Protein AF-A0A246Q3G2-F1 (afdb_monomer)

Mean predicted aligned error: 14.46 Å

Structure (mmCIF, N/CA/C/O backbone):
data_AF-A0A246Q3G2-F1
#
_entry.id   AF-A0A246Q3G2-F1
#
loop_
_atom_site.group_PDB
_atom_site.id
_atom_site.type_symbol
_atom_site.label_atom_id
_atom_site.label_alt_id
_atom_site.label_comp_id
_atom_site.label_asym_id
_atom_site.label_entity_id
_atom_site.label_seq_id
_atom_site.pdbx_PDB_ins_code
_atom_site.Cartn_x
_atom_site.Cartn_y
_atom_site.Cartn_z
_atom_site.occupancy
_atom_site.B_iso_or_equiv
_atom_site.auth_seq_id
_atom_site.auth_comp_id
_atom_site.auth_asym_id
_atom_site.auth_atom_id
_atom_site.pdbx_PDB_model_num
ATOM 1 N N . MET A 1 1 ? -14.467 -0.843 22.973 1.00 75.75 1 MET A N 1
ATOM 2 C CA . MET A 1 1 ? -13.613 -1.842 22.286 1.00 75.75 1 MET A CA 1
ATOM 3 C C . MET A 1 1 ? -14.065 -2.151 20.857 1.00 75.75 1 MET A C 1
ATOM 5 O O . MET A 1 1 ? -13.264 -1.979 19.953 1.00 75.75 1 MET A O 1
ATOM 9 N N . ARG A 1 2 ? -15.337 -2.519 20.618 1.00 89.81 2 ARG A N 1
ATOM 10 C CA . ARG A 1 2 ? -15.871 -2.846 19.273 1.00 89.81 2 ARG A CA 1
ATOM 11 C C . ARG A 1 2 ? -15.658 -1.760 18.207 1.00 89.81 2 ARG A C 1
ATOM 13 O O . ARG A 1 2 ? -15.275 -2.068 17.092 1.00 89.81 2 ARG A O 1
ATOM 20 N N . ILE A 1 3 ? -15.924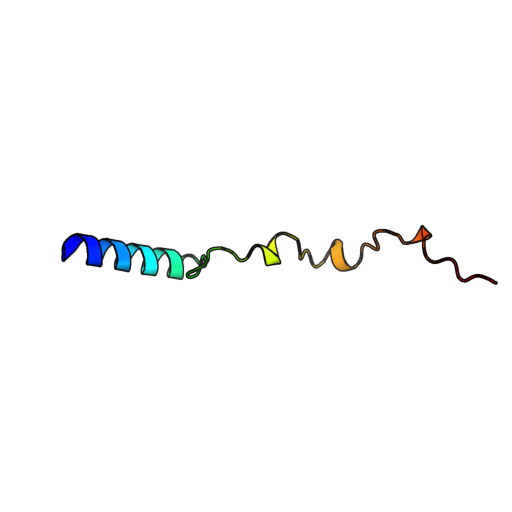 -0.500 18.547 1.00 95.75 3 ILE A N 1
ATOM 21 C CA . ILE A 1 3 ? -15.897 0.616 17.584 1.00 95.75 3 ILE A CA 1
ATOM 22 C C . ILE A 1 3 ? -14.470 0.937 17.127 1.00 95.75 3 ILE A C 1
ATOM 24 O O . ILE A 1 3 ? -14.231 1.064 15.934 1.00 95.75 3 ILE A O 1
ATOM 28 N N . LEU A 1 4 ? -13.517 0.994 18.063 1.00 95.25 4 LEU A N 1
ATOM 29 C CA . LEU A 1 4 ? -12.096 1.186 17.753 1.00 95.25 4 LEU A CA 1
ATOM 30 C C . LEU A 1 4 ? -11.568 0.096 16.818 1.00 95.25 4 LEU A C 1
ATOM 32 O O . LEU A 1 4 ? -10.887 0.403 15.848 1.00 95.25 4 LEU A O 1
ATOM 36 N N . PHE A 1 5 ? -11.939 -1.160 17.073 1.00 95.06 5 PHE A N 1
ATOM 37 C CA . PHE A 1 5 ? -11.574 -2.274 16.204 1.00 95.06 5 PHE A CA 1
ATOM 38 C C . PHE A 1 5 ? -12.084 -2.072 14.770 1.00 95.06 5 PHE A C 1
ATOM 40 O O . PHE A 1 5 ? -11.310 -2.170 13.822 1.00 95.06 5 PHE A O 1
ATOM 47 N N . VAL A 1 6 ? -13.364 -1.718 14.612 1.00 96.56 6 VAL A N 1
ATOM 48 C CA . VAL A 1 6 ? -13.966 -1.474 13.292 1.00 96.56 6 VAL A CA 1
ATOM 49 C C . VAL A 1 6 ? -13.280 -0.310 12.570 1.00 96.56 6 VAL A C 1
ATOM 51 O O . VAL A 1 6 ? -13.002 -0.429 11.382 1.00 96.56 6 VAL A O 1
ATOM 54 N N . LEU A 1 7 ? -12.948 0.777 13.273 1.00 96.12 7 LEU A N 1
ATOM 55 C CA . LEU A 1 7 ? -12.238 1.921 12.688 1.00 96.12 7 LEU A CA 1
ATOM 56 C C . LEU A 1 7 ? -10.843 1.543 12.171 1.00 96.12 7 LEU A C 1
ATOM 58 O O . LEU A 1 7 ? -10.479 1.928 11.062 1.00 96.12 7 LEU A O 1
ATOM 62 N N . ILE A 1 8 ? -10.083 0.759 12.941 1.00 93.44 8 ILE A N 1
ATOM 63 C CA . ILE A 1 8 ? -8.742 0.298 12.547 1.00 93.44 8 ILE A CA 1
ATOM 64 C C . ILE A 1 8 ? -8.821 -0.612 11.317 1.00 93.44 8 ILE A C 1
ATOM 66 O O . ILE A 1 8 ? -8.025 -0.463 10.387 1.00 93.44 8 ILE A O 1
ATOM 70 N N . VAL A 1 9 ? -9.792 -1.530 11.286 1.00 93.38 9 VAL A N 1
ATOM 71 C CA . VAL A 1 9 ? -10.010 -2.411 10.130 1.00 93.38 9 VAL A CA 1
AT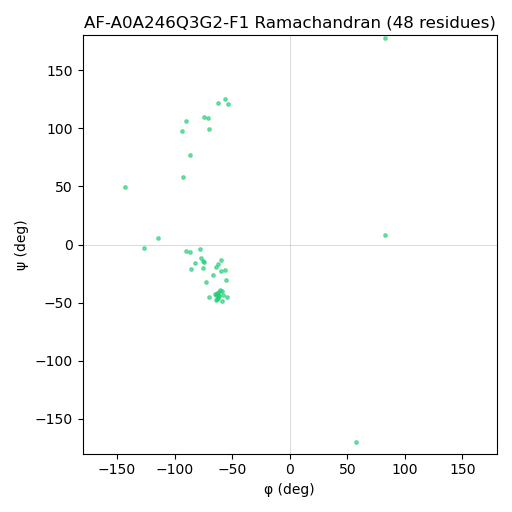OM 72 C C . VAL A 1 9 ? -10.378 -1.591 8.893 1.00 93.38 9 VAL A C 1
ATOM 74 O O . VAL A 1 9 ? -9.787 -1.794 7.835 1.00 93.38 9 VAL A O 1
ATOM 77 N N . LEU A 1 10 ? -11.291 -0.624 9.025 1.00 95.06 10 LEU A N 1
ATOM 78 C CA . LEU A 1 10 ? -11.719 0.217 7.907 1.00 95.06 10 LEU A CA 1
ATOM 79 C C . LEU A 1 10 ? -10.551 1.028 7.326 1.00 95.06 10 LEU A C 1
ATOM 81 O O . LEU A 1 10 ? -10.372 1.069 6.111 1.00 95.06 10 LEU A O 1
ATOM 85 N N . ALA A 1 11 ? -9.720 1.619 8.190 1.00 91.56 11 ALA A N 1
ATOM 86 C CA . ALA A 1 11 ? -8.535 2.367 7.779 1.00 91.56 11 ALA A CA 1
ATOM 87 C C . ALA A 1 11 ? -7.529 1.493 7.007 1.00 91.56 11 ALA A C 1
ATOM 89 O O . ALA A 1 11 ? -6.978 1.938 6.003 1.00 91.56 11 ALA A O 1
ATOM 90 N N . ASN A 1 12 ? -7.335 0.237 7.427 1.00 88.69 12 ASN A N 1
ATOM 91 C CA . ASN A 1 12 ? -6.475 -0.711 6.714 1.00 88.69 12 ASN A CA 1
ATOM 92 C C . ASN A 1 12 ? -7.026 -1.055 5.323 1.00 88.69 12 ASN A C 1
ATOM 94 O O . ASN A 1 12 ? -6.268 -1.074 4.358 1.00 88.69 12 ASN A O 1
ATOM 98 N N . VAL A 1 13 ? -8.339 -1.284 5.202 1.00 90.44 13 VAL A N 1
ATOM 99 C CA . VAL A 1 13 ? -8.982 -1.574 3.907 1.00 90.44 13 VAL A CA 1
ATOM 100 C C . VAL A 1 13 ? -8.846 -0.391 2.944 1.00 90.44 13 VAL A C 1
ATOM 102 O O . VAL A 1 13 ? -8.537 -0.586 1.769 1.00 90.44 13 VAL A O 1
ATOM 105 N N . VAL A 1 14 ? -9.019 0.837 3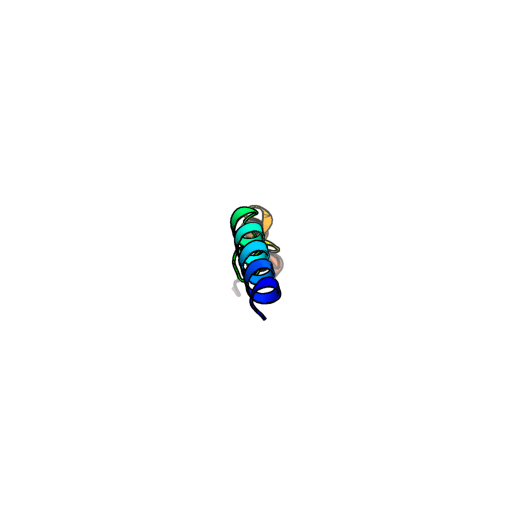.442 1.00 89.00 14 VAL A N 1
ATOM 106 C CA . VAL A 1 14 ? -8.837 2.062 2.647 1.00 89.00 14 VAL A CA 1
ATOM 107 C C . VAL A 1 14 ? -7.380 2.219 2.193 1.00 89.00 14 VAL A C 1
ATOM 109 O O . VAL A 1 14 ? -7.136 2.424 1.007 1.00 89.00 14 VAL A O 1
ATOM 112 N N . MET A 1 15 ? -6.410 2.062 3.100 1.00 84.00 15 MET A N 1
ATOM 113 C CA . MET A 1 15 ? -4.973 2.118 2.779 1.00 84.00 15 MET A CA 1
ATOM 114 C C . MET A 1 15 ? -4.559 1.063 1.746 1.00 84.00 15 MET A C 1
ATOM 116 O O . MET A 1 15 ? -3.799 1.349 0.819 1.00 84.00 15 MET A O 1
ATOM 120 N N . TYR A 1 16 ? -5.110 -0.146 1.864 1.00 80.12 16 TYR A N 1
ATOM 121 C CA . TYR A 1 16 ? -4.888 -1.223 0.909 1.00 80.12 16 TYR A CA 1
ATOM 122 C C . TYR A 1 16 ? -5.420 -0.870 -0.490 1.00 80.12 16 TYR A C 1
ATOM 124 O O . TYR A 1 16 ? -4.697 -1.020 -1.475 1.00 80.12 16 TYR A O 1
ATOM 132 N N . GLY A 1 17 ? -6.646 -0.342 -0.585 1.00 80.25 17 GLY A N 1
ATOM 133 C CA . GLY A 1 17 ? -7.274 0.026 -1.861 1.00 80.25 17 GLY A CA 1
ATOM 134 C C . GLY A 1 17 ? -6.602 1.194 -2.593 1.00 80.25 17 GLY A C 1
ATOM 135 O O . GLY A 1 17 ? -6.659 1.255 -3.817 1.00 80.25 17 GLY A O 1
ATOM 136 N N . ILE A 1 18 ? -5.927 2.091 -1.868 1.00 80.12 18 ILE A N 1
ATOM 137 C CA . ILE A 1 18 ? -5.190 3.237 -2.438 1.00 80.12 18 ILE A CA 1
ATOM 138 C C . ILE A 1 18 ? -3.829 2.8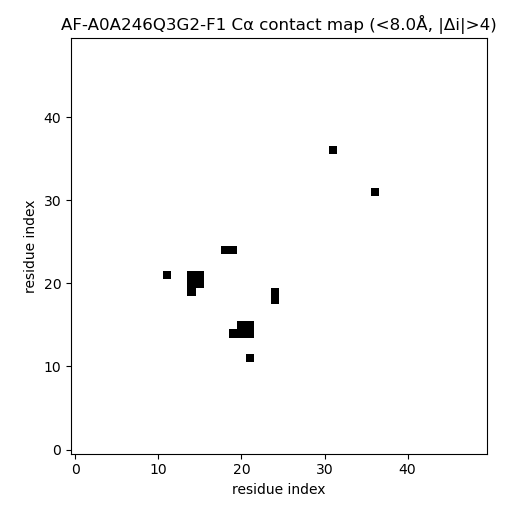07 -3.035 1.00 80.12 18 ILE A C 1
ATOM 140 O O . ILE A 1 18 ? -3.136 3.607 -3.658 1.00 80.12 18 ILE A O 1
ATOM 144 N N . GLY A 1 19 ? -3.441 1.532 -2.907 1.00 66.12 19 GLY A N 1
ATOM 145 C CA . GLY A 1 19 ? -2.173 1.023 -3.442 1.00 66.12 19 GLY A CA 1
ATOM 146 C C . GLY A 1 19 ? -0.970 1.281 -2.532 1.00 66.12 19 GLY A C 1
ATOM 147 O O . GLY A 1 19 ? 0.160 0.994 -2.914 1.00 66.12 19 GLY A O 1
ATOM 148 N N . GLN A 1 20 ? -1.200 1.764 -1.306 1.00 68.31 20 GLN A N 1
ATOM 149 C CA . GLN A 1 20 ? -0.167 1.840 -0.272 1.00 68.31 20 GLN A CA 1
ATOM 150 C C . GLN A 1 20 ? 0.148 0.466 0.345 1.00 68.31 20 GLN A C 1
ATOM 152 O O . GLN A 1 20 ? 1.169 0.328 1.003 1.00 68.31 20 GLN A O 1
ATOM 157 N N . GLY A 1 21 ? -0.674 -0.570 0.139 1.00 65.25 21 GLY A N 1
ATOM 158 C CA . GLY A 1 21 ? -0.465 -1.878 0.774 1.00 65.25 21 GLY A CA 1
ATOM 159 C C . GLY A 1 21 ? -0.433 -1.798 2.312 1.00 65.25 21 GLY A C 1
ATOM 160 O O . GLY A 1 21 ? -0.752 -0.772 2.906 1.00 65.25 21 GLY A O 1
ATOM 161 N N . TRP A 1 22 ? -0.048 -2.885 2.988 1.00 65.75 22 TRP A N 1
ATOM 162 C CA . TRP A 1 22 ? 0.082 -2.889 4.460 1.00 65.75 22 TRP A CA 1
ATOM 163 C C . TRP A 1 22 ? 1.328 -2.156 4.979 1.00 65.75 22 TRP A C 1
ATOM 165 O O . TRP A 1 22 ? 1.371 -1.783 6.147 1.00 65.75 22 TRP A O 1
ATOM 175 N N . PHE A 1 23 ? 2.336 -1.963 4.125 1.00 70.19 23 PHE A N 1
ATOM 176 C CA . PHE A 1 23 ? 3.655 -1.437 4.494 1.00 70.19 23 PHE A CA 1
ATOM 177 C C . PHE A 1 23 ? 3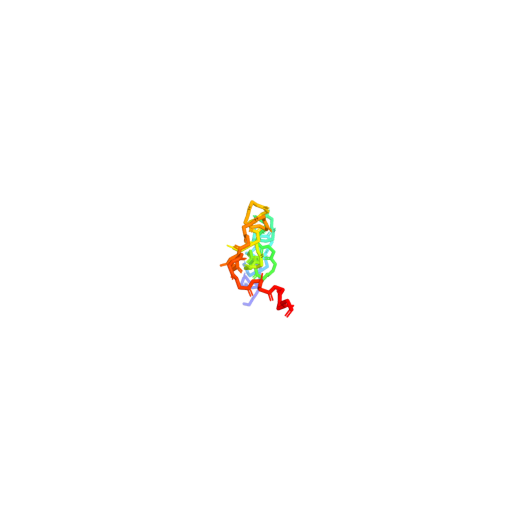.970 -0.058 3.881 1.00 70.19 23 PHE A C 1
ATOM 179 O O . PHE A 1 23 ? 5.078 0.441 4.065 1.00 70.19 23 PHE A O 1
ATOM 186 N N . GLY A 1 24 ? 3.013 0.580 3.197 1.00 68.44 24 GLY A N 1
ATOM 187 C CA . GLY A 1 24 ? 3.240 1.817 2.443 1.00 68.44 24 GLY A CA 1
ATOM 188 C C . GLY A 1 24 ? 3.822 1.563 1.045 1.00 68.44 24 GLY A C 1
ATOM 189 O O . GLY A 1 24 ? 4.104 0.423 0.665 1.00 68.44 24 GLY A O 1
ATOM 190 N N . LEU A 1 25 ? 4.014 2.638 0.267 1.00 66.12 25 LEU A N 1
ATOM 191 C CA . LEU A 1 25 ? 4.784 2.556 -0.978 1.00 66.12 25 LEU A CA 1
ATOM 192 C C . LEU A 1 25 ? 6.174 2.005 -0.649 1.00 66.12 25 LEU A C 1
ATOM 194 O O . LEU A 1 25 ? 6.871 2.549 0.207 1.00 66.12 25 LEU A O 1
ATOM 198 N N . ALA A 1 26 ? 6.574 0.929 -1.326 1.00 67.75 26 ALA A N 1
ATOM 199 C CA . ALA A 1 26 ? 7.901 0.367 -1.155 1.00 67.75 26 ALA A CA 1
ATOM 200 C C . ALA A 1 26 ? 8.954 1.413 -1.583 1.00 67.75 26 ALA A C 1
ATOM 202 O O . ALA A 1 26 ? 8.968 1.800 -2.756 1.00 67.75 26 ALA A O 1
ATOM 203 N N . PRO A 1 27 ? 9.889 1.822 -0.700 1.00 65.12 27 PRO A N 1
ATOM 204 C CA . PRO A 1 27 ? 10.961 2.764 -1.049 1.00 65.12 27 PRO A CA 1
ATOM 205 C C . PRO A 1 27 ? 11.862 2.260 -2.186 1.00 65.12 27 PRO A C 1
ATOM 207 O O . PRO A 1 27 ? 12.631 3.012 -2.776 1.00 65.12 27 PRO A O 1
ATOM 210 N N . SER A 1 28 ? 11.770 0.969 -2.527 1.00 61.09 28 SER A N 1
ATOM 211 C CA . SER A 1 28 ? 12.484 0.364 -3.651 1.00 61.09 28 SER A CA 1
ATOM 212 C C . SER A 1 28 ? 12.117 0.946 -5.018 1.00 61.09 28 SER A C 1
ATOM 214 O O . SER A 1 28 ? 12.857 0.716 -5.971 1.00 61.09 28 SER A O 1
ATOM 216 N N . GLU A 1 29 ? 10.993 1.655 -5.131 1.00 56.94 29 GLU A N 1
ATOM 217 C CA . GLU A 1 29 ? 10.581 2.362 -6.353 1.00 56.94 29 GLU A CA 1
ATOM 218 C C . GLU A 1 29 ? 11.202 3.770 -6.442 1.00 56.94 29 GLU A C 1
ATOM 220 O O . GLU A 1 29 ? 11.353 4.311 -7.532 1.00 56.94 29 GLU A O 1
ATOM 225 N N . GLU A 1 30 ? 11.639 4.353 -5.320 1.00 61.78 30 GLU A N 1
ATOM 226 C CA . GLU A 1 30 ? 12.066 5.761 -5.228 1.00 61.78 30 GLU A CA 1
ATOM 227 C C . GLU A 1 30 ? 13.444 6.029 -5.867 1.00 61.78 30 GLU A C 1
ATOM 229 O O . GLU A 1 30 ? 13.807 7.169 -6.151 1.00 61.78 30 GLU A O 1
ATOM 234 N N . GLY A 1 31 ? 14.214 4.971 -6.140 1.00 59.88 31 GLY A N 1
ATOM 235 C CA . GLY A 1 31 ? 15.521 5.041 -6.807 1.00 59.88 31 GLY A CA 1
ATOM 236 C C . GLY A 1 31 ? 15.660 4.145 -8.036 1.00 59.88 31 GLY A C 1
ATOM 237 O O . GLY A 1 31 ? 16.701 4.164 -8.694 1.00 59.88 31 GLY A O 1
ATOM 238 N N . ARG A 1 32 ? 14.634 3.353 -8.364 1.00 60.44 32 ARG A N 1
ATOM 239 C CA . ARG A 1 32 ? 14.658 2.408 -9.485 1.00 60.44 32 ARG A CA 1
ATOM 240 C C . ARG A 1 32 ? 14.101 3.085 -10.736 1.00 60.44 32 ARG A C 1
ATOM 242 O O . ARG A 1 32 ? 13.129 2.632 -11.320 1.00 60.44 32 ARG A O 1
ATOM 249 N N . ASP A 1 33 ? 14.725 4.188 -11.137 1.00 62.25 33 ASP A N 1
ATOM 250 C CA . ASP A 1 33 ? 14.396 4.866 -12.388 1.00 62.25 33 ASP A CA 1
ATOM 251 C C . ASP A 1 33 ? 14.966 4.036 -13.559 1.00 62.25 33 ASP A C 1
ATOM 253 O O . ASP A 1 33 ? 16.194 3.981 -13.709 1.00 62.25 33 ASP A O 1
ATOM 257 N N . PRO A 1 34 ? 14.135 3.367 -14.390 1.00 60.00 34 PRO A N 1
ATOM 258 C CA . PRO A 1 34 ? 14.603 2.600 -15.548 1.00 60.00 34 PRO A CA 1
ATOM 259 C C . PRO A 1 34 ? 15.448 3.449 -16.515 1.00 60.00 34 PRO A C 1
ATOM 261 O O . PRO A 1 34 ? 16.274 2.897 -17.245 1.00 60.00 34 PRO A O 1
ATOM 264 N N . GLY A 1 35 ? 15.301 4.781 -16.493 1.00 64.62 35 GLY A N 1
ATOM 265 C CA . GLY A 1 35 ? 1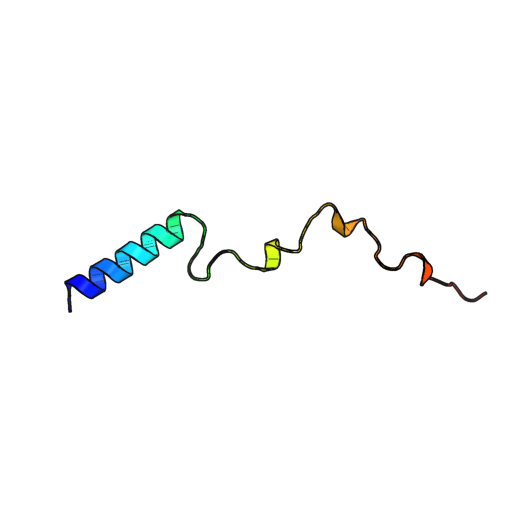6.138 5.714 -17.246 1.00 64.62 35 GLY A CA 1
ATOM 266 C C . GLY A 1 35 ? 17.559 5.862 -16.693 1.00 64.62 35 GLY A C 1
ATOM 267 O O . GLY A 1 35 ? 18.499 6.015 -17.473 1.00 64.62 35 GLY A O 1
ATOM 268 N N . ARG A 1 36 ? 17.749 5.742 -15.370 1.00 61.16 36 ARG A N 1
ATOM 269 C CA . ARG A 1 36 ? 19.066 5.836 -14.710 1.00 61.16 36 ARG A CA 1
ATOM 270 C C . ARG A 1 36 ? 19.876 4.544 -14.751 1.00 61.16 36 ARG A C 1
ATOM 272 O O . ARG A 1 36 ? 21.087 4.604 -14.573 1.00 61.16 36 ARG A O 1
ATOM 279 N N . PHE A 1 37 ? 19.264 3.394 -15.049 1.00 62.78 37 PHE A N 1
ATOM 280 C CA . PHE A 1 37 ? 20.005 2.134 -15.245 1.00 62.78 37 PHE A CA 1
ATOM 281 C C . PHE A 1 37 ? 21.027 2.202 -16.387 1.00 62.78 37 PHE A C 1
ATOM 283 O O . PHE A 1 37 ? 21.970 1.418 -16.410 1.00 62.78 37 PHE A O 1
ATOM 290 N N . ARG A 1 38 ? 20.846 3.128 -17.336 1.00 65.00 38 ARG A N 1
ATOM 291 C CA . ARG A 1 38 ? 21.783 3.367 -18.444 1.00 65.00 38 ARG A CA 1
ATOM 292 C C . ARG A 1 38 ? 22.860 4.401 -18.112 1.00 65.00 38 ARG A C 1
ATOM 294 O O . ARG A 1 38 ? 23.742 4.634 -18.931 1.00 65.00 38 ARG A O 1
ATOM 301 N N . THR A 1 39 ? 22.782 5.044 -16.948 1.00 70.50 39 THR A N 1
ATOM 302 C CA . THR A 1 39 ? 23.748 6.053 -16.518 1.00 70.50 39 THR A CA 1
ATOM 303 C C . THR A 1 39 ? 24.826 5.379 -15.685 1.00 70.50 39 THR A C 1
ATOM 305 O O . THR A 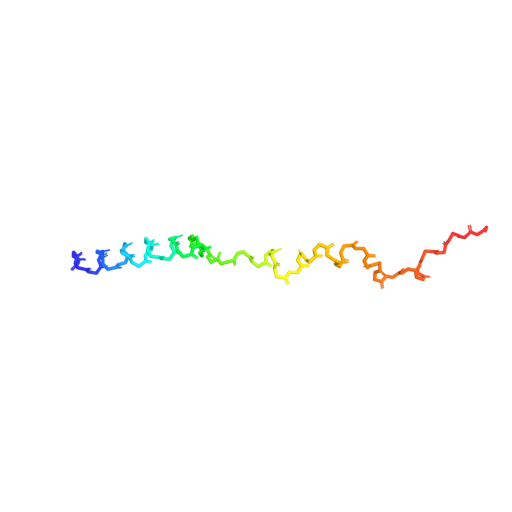1 39 ? 24.661 5.129 -14.492 1.00 70.50 39 THR A O 1
ATOM 308 N N . GLU A 1 40 ? 25.949 5.072 -16.324 1.00 66.94 40 GLU A N 1
ATOM 309 C CA . GLU A 1 40 ? 27.124 4.557 -15.635 1.00 66.94 40 GLU A CA 1
ATOM 310 C C . GLU A 1 40 ? 27.756 5.677 -14.791 1.00 66.94 40 GLU A C 1
ATOM 312 O O . GLU A 1 40 ? 28.319 6.634 -15.316 1.00 66.94 40 GLU A O 1
ATOM 317 N N . LEU A 1 41 ? 27.637 5.577 -13.463 1.00 73.81 41 LEU A N 1
ATOM 318 C CA . LEU A 1 41 ? 28.084 6.612 -12.514 1.00 73.81 41 LEU A CA 1
ATOM 319 C C . LEU A 1 41 ? 29.602 6.849 -12.519 1.00 73.81 41 LEU A C 1
ATOM 321 O O . LEU A 1 41 ? 30.055 7.873 -12.020 1.00 73.81 41 LEU A O 1
ATOM 325 N N . ASN A 1 42 ? 30.391 5.897 -13.022 1.00 71.56 42 ASN A N 1
ATOM 326 C CA . ASN A 1 42 ? 31.853 5.934 -12.971 1.00 71.56 42 ASN A CA 1
ATOM 327 C C . ASN A 1 42 ? 32.483 5.362 -14.252 1.00 71.56 42 ASN A C 1
ATOM 329 O O . ASN A 1 42 ? 33.382 4.525 -14.176 1.00 71.56 42 ASN A O 1
ATOM 333 N N . ALA A 1 43 ? 32.024 5.821 -15.419 1.00 66.25 43 ALA A N 1
ATOM 334 C CA . ALA A 1 43 ? 32.538 5.365 -16.716 1.00 66.25 43 ALA A CA 1
ATOM 335 C C . ALA A 1 43 ? 34.071 5.525 -16.854 1.00 66.25 43 ALA A C 1
AT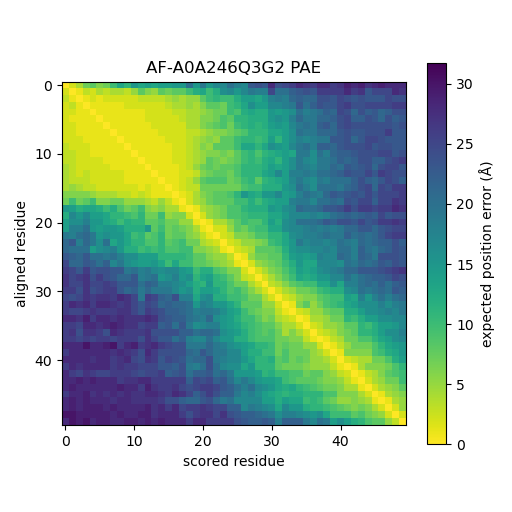OM 337 O O . ALA A 1 43 ? 34.737 4.717 -17.492 1.00 66.25 43 ALA A O 1
ATOM 338 N N . GLU A 1 44 ? 34.658 6.529 -16.196 1.00 68.31 44 GLU A N 1
ATOM 339 C CA . GLU A 1 44 ? 36.100 6.816 -16.256 1.00 68.31 44 GLU 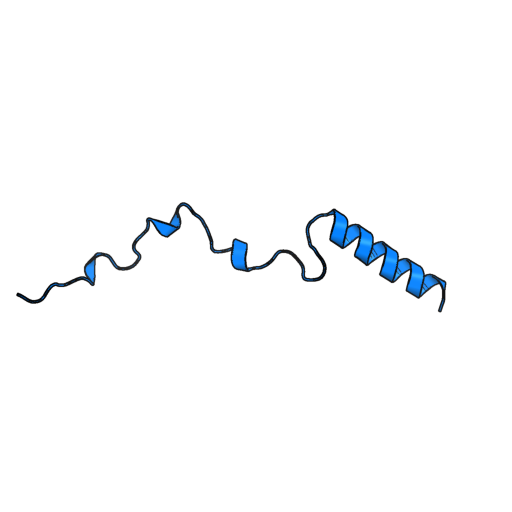A CA 1
ATOM 340 C C . GLU A 1 44 ? 36.971 5.874 -15.410 1.00 68.31 44 GLU A C 1
ATOM 342 O O . GLU A 1 44 ? 38.195 5.874 -15.542 1.00 68.31 44 GLU A O 1
ATOM 347 N N . ARG A 1 45 ? 36.375 5.061 -14.528 1.00 67.12 45 ARG A N 1
ATOM 348 C CA . ARG A 1 45 ? 37.135 4.195 -13.611 1.00 67.12 45 ARG A CA 1
ATOM 349 C C . ARG A 1 45 ? 37.504 2.841 -14.218 1.00 67.12 45 ARG A C 1
ATOM 351 O O . ARG A 1 45 ? 38.239 2.081 -13.589 1.00 67.12 45 ARG A O 1
ATOM 358 N N . VAL A 1 46 ? 37.006 2.529 -15.413 1.00 68.00 46 VAL A N 1
ATOM 359 C CA . VAL A 1 46 ? 37.306 1.277 -16.116 1.00 68.00 46 VAL A CA 1
ATOM 360 C C . VAL A 1 46 ? 38.590 1.458 -16.926 1.00 68.00 46 VAL A C 1
ATOM 362 O O . VAL A 1 46 ? 38.572 1.654 -18.138 1.00 68.00 46 VAL A O 1
ATOM 365 N N . THR A 1 47 ? 39.736 1.412 -16.249 1.00 74.00 47 THR A N 1
ATOM 366 C CA . THR A 1 47 ? 41.036 1.322 -16.918 1.00 74.00 47 THR A CA 1
ATOM 367 C C . THR A 1 47 ? 41.401 -0.149 -17.095 1.00 74.00 47 THR A C 1
ATOM 369 O O . THR A 1 47 ? 41.756 -0.851 -16.149 1.00 74.00 47 THR A O 1
ATOM 372 N N . LEU A 1 48 ? 41.311 -0.648 -18.330 1.00 72.00 48 LEU A N 1
ATOM 373 C CA . LEU A 1 48 ? 41.997 -1.884 -18.701 1.00 72.00 48 LEU A CA 1
ATOM 374 C C . LEU A 1 48 ? 43.494 -1.569 -18.723 1.00 72.00 48 LEU A C 1
ATOM 376 O O . LEU A 1 48 ? 43.991 -0.941 -19.658 1.00 72.00 48 LEU A O 1
ATOM 380 N N . GLY A 1 49 ? 44.188 -1.938 -17.645 1.00 72.69 49 GLY A N 1
ATOM 381 C CA . GLY A 1 49 ? 45.645 -1.899 -17.589 1.00 72.69 49 GLY A CA 1
ATOM 382 C C . GLY A 1 49 ? 46.213 -2.681 -18.771 1.00 72.69 49 GLY A C 1
ATOM 383 O O . GLY A 1 49 ? 45.867 -3.846 -18.958 1.00 72.69 49 GLY A O 1
ATOM 384 N N . ARG A 1 50 ? 47.006 -1.995 -19.597 1.00 58.72 50 ARG A N 1
ATOM 385 C CA . ARG A 1 50 ? 47.739 -2.579 -20.722 1.00 58.72 50 ARG A CA 1
ATOM 386 C C . ARG A 1 50 ? 48.867 -3.472 -20.220 1.00 58.72 50 ARG A C 1
ATOM 388 O O . ARG A 1 50 ? 49.545 -3.047 -19.259 1.00 58.72 50 ARG A O 1
#

Solvent-accessible surface area (backbone atoms only — not comparable to full-atom values): 3330 Å² total; per-residue (Å²): 112,72,65,62,52,52,53,55,52,50,52,50,55,53,39,39,72,75,66,27,45,98,82,46,69,65,71,75,62,80,74,61,49,79,76,53,78,75,57,70,92,58,69,85,72,74,71,81,81,128

Radius of gyration: 22.17 Å; Cα contacts (8 Å, |Δi|>4): 9; chains: 1; bounding box: 64×10×43 Å

Foldseek 3Di:
DVVVVVVVVVVQVVCCVVVLHPPGDDCVVVPPDVVCVPPDPCPPVPDPDD

pLDDT: mean 74.39, std 12.47, range [56.94, 96.56]

Sequence (50 aa):
MRILFVLIVLANVVMYGIGQGWFGLAPSEEGRDPGRFRTELNAERVTLGR

Secondary structure (DSSP, 8-state):
-HHHHHHHHHHHHHHHHTT-TTT-S-GGGSS--TTGGG--TTGGG-----